Protein AF-A0A1Q8QC35-F1 (afdb_monomer)

Nearest PDB structures (foldseek):
  8ia4-assembly1_B  TM=9.218E-01  e=7.764E-06  Treponema denticola ATCC 35405
  5zyf-assembly1_A  TM=9.177E-01  e=5.883E-06  Streptococcus pyogenes serotype M1
  6qxt-assembly1_W  TM=8.188E-01  e=5.488E-06  Streptococcus thermophilus
  8q2n-assembly1_A  TM=8.054E-01  e=7.147E-05  Streptococcus thermophilus DGCC 7710
  5xvp-assembly1_E  TM=8.036E-01  e=4.339E-04  Enterococcus faecalis TX0027

Solvent-accessible surface area (backbone atoms only — not comparable to full-atom values): 6204 Å² total; per-residue (Å²): 60,52,51,62,56,57,88,47,76,66,36,39,50,48,47,52,48,44,54,51,54,42,42,76,70,61,33,45,78,78,52,92,57,28,59,49,61,94,59,100,44,69,69,60,46,53,52,49,53,56,52,51,65,74,61,59,56,83,89,44,49,74,54,87,84,91,75,52,72,74,57,56,74,64,63,85,82,89,79,84,92,84,76,81,77,84,75,80,74,76,81,85,79,91,124

pLDDT: mean 87.77, std 16.98, range [39.75, 97.69]

Sequence (95 aa):
MFDLPVLTKKERKEANAFRKRLQNQGFERCQFSIYMRWCPGKEVAERHVKQIKGFLPEGGKVDIVTITDKQYERIITFVSSRRASKKKRDQYTLF

Mean predicted aligned error: 7.22 Å

Structure (mmCIF, N/CA/C/O backbone):
data_AF-A0A1Q8QC35-F1
#
_entry.id   AF-A0A1Q8QC35-F1
#
loop_
_atom_site.group_PDB
_atom_site.id
_atom_site.type_symbol
_atom_site.label_atom_id
_atom_site.label_alt_id
_atom_site.label_comp_id
_atom_site.label_asym_id
_atom_site.label_entity_id
_atom_site.label_seq_id
_atom_site.pdbx_PDB_ins_code
_atom_site.Cartn_x
_atom_site.Cartn_y
_atom_site.Cartn_z
_atom_site.occupancy
_atom_site.B_iso_or_equiv
_atom_site.auth_seq_id
_atom_site.auth_comp_id
_atom_site.auth_asym_id
_atom_site.auth_atom_id
_atom_site.pdbx_PDB_model_num
ATOM 1 N N . MET A 1 1 ? -4.382 2.485 -4.301 1.00 94.75 1 MET A N 1
ATOM 2 C CA . MET A 1 1 ? -5.259 3.382 -3.513 1.00 94.75 1 MET A CA 1
ATOM 3 C C . MET A 1 1 ? -6.318 2.545 -2.821 1.00 94.75 1 MET A C 1
ATOM 5 O O . MET A 1 1 ? -6.509 1.403 -3.222 1.00 94.75 1 MET A O 1
ATOM 9 N N . PHE A 1 2 ? -6.949 3.054 -1.769 1.00 96.88 2 PHE A N 1
ATOM 10 C CA . PHE A 1 2 ? -7.956 2.291 -1.039 1.00 96.88 2 PHE A CA 1
ATOM 11 C C . PHE A 1 2 ? -9.053 3.175 -0.463 1.00 96.88 2 PHE A C 1
ATOM 13 O O . PHE A 1 2 ? -8.831 4.354 -0.193 1.00 96.88 2 PHE A O 1
ATOM 20 N N . ASP A 1 3 ? -10.194 2.559 -0.206 1.00 97.12 3 ASP A N 1
ATOM 21 C CA . ASP A 1 3 ? -11.265 3.104 0.609 1.00 97.12 3 ASP A CA 1
ATOM 22 C C . ASP A 1 3 ? -11.696 2.028 1.603 1.00 97.12 3 ASP A C 1
ATOM 24 O O . ASP A 1 3 ? -12.008 0.907 1.209 1.00 97.12 3 ASP A O 1
ATOM 28 N N . LEU A 1 4 ? -11.608 2.330 2.895 1.00 96.50 4 LEU A N 1
ATOM 29 C CA . LEU A 1 4 ? -11.835 1.362 3.965 1.00 96.50 4 LEU A CA 1
ATOM 30 C C . LEU A 1 4 ? -12.886 1.920 4.924 1.00 96.50 4 LEU A C 1
ATOM 32 O O . LEU A 1 4 ? -12.828 3.113 5.237 1.00 96.50 4 LEU A O 1
ATOM 36 N N . PRO A 1 5 ? -13.784 1.077 5.457 1.00 96.25 5 PRO A N 1
ATOM 37 C CA . PRO A 1 5 ? -14.733 1.511 6.471 1.00 96.25 5 PRO A CA 1
ATOM 38 C C . PRO A 1 5 ? -13.992 1.989 7.733 1.00 96.25 5 PRO A C 1
ATOM 40 O O . PRO A 1 5 ? -12.928 1.470 8.086 1.00 96.25 5 PRO A O 1
ATOM 43 N N . VAL A 1 6 ? -14.526 3.022 8.395 1.00 96.69 6 VAL A N 1
ATOM 44 C CA . VAL A 1 6 ? -13.913 3.688 9.570 1.00 96.69 6 VAL A CA 1
ATOM 45 C C . VAL A 1 6 ? -14.940 4.207 10.596 1.00 96.69 6 VAL A C 1
ATOM 47 O O . VAL A 1 6 ? -14.592 4.974 11.504 1.00 96.69 6 VAL A O 1
ATOM 50 N N . LEU A 1 7 ? -16.205 3.805 10.483 1.00 97.00 7 LEU A N 1
ATOM 51 C CA . LEU A 1 7 ? -17.300 4.276 11.335 1.00 97.00 7 LEU A CA 1
ATOM 52 C C . LEU A 1 7 ? -17.204 3.677 12.740 1.0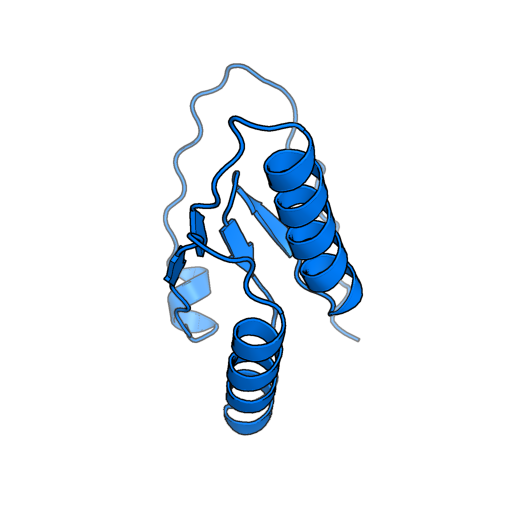0 97.00 7 LEU A C 1
ATOM 54 O O . LEU A 1 7 ? -17.345 4.384 13.744 1.00 97.00 7 LEU A O 1
ATOM 58 N N . THR A 1 8 ? -16.864 2.392 12.840 1.00 97.56 8 THR A N 1
ATOM 59 C CA . THR A 1 8 ? -16.725 1.704 14.129 1.00 97.56 8 THR A CA 1
ATOM 60 C C . THR A 1 8 ? -15.285 1.721 14.655 1.00 97.56 8 THR A C 1
ATOM 62 O O . THR A 1 8 ? -14.308 1.927 13.932 1.00 97.56 8 THR A O 1
ATOM 65 N N . LYS A 1 9 ? -15.111 1.493 15.966 1.00 97.69 9 LYS A N 1
ATOM 66 C CA . LYS A 1 9 ? -13.771 1.375 16.577 1.00 97.69 9 LYS A CA 1
ATOM 67 C C . LYS A 1 9 ? -12.982 0.194 15.993 1.00 97.69 9 LYS A C 1
ATOM 69 O O . LYS A 1 9 ? -11.762 0.293 15.859 1.00 97.69 9 LYS A O 1
ATOM 74 N N . LYS A 1 10 ? -13.676 -0.899 15.651 1.00 97.06 10 LYS A N 1
ATOM 75 C CA . LYS A 1 10 ? -13.096 -2.092 15.021 1.00 97.06 10 LYS A CA 1
ATOM 76 C C . LYS A 1 10 ? -12.574 -1.759 13.623 1.00 97.06 10 LYS A C 1
ATOM 78 O O . LYS A 1 10 ? -11.385 -1.932 13.376 1.00 97.06 10 LYS A O 1
ATOM 83 N N . GLU A 1 11 ? -13.413 -1.155 12.789 1.00 97.38 11 GLU A N 1
ATOM 84 C CA . GLU A 1 11 ? -13.058 -0.699 11.440 1.00 97.38 11 GLU A CA 1
ATOM 85 C C . GLU A 1 11 ? -11.848 0.244 11.439 1.00 97.38 11 GLU A C 1
ATOM 87 O O . GLU A 1 11 ? -10.870 0.018 10.728 1.00 97.38 11 GLU A O 1
ATOM 92 N N . ARG A 1 12 ? -11.824 1.252 12.327 1.00 97.25 12 ARG A N 1
ATOM 93 C CA . ARG A 1 12 ? -10.655 2.144 12.467 1.00 97.25 12 ARG A CA 1
ATOM 94 C C . ARG A 1 12 ? -9.378 1.390 12.830 1.00 97.25 12 ARG A C 1
ATOM 96 O O . ARG A 1 12 ? -8.297 1.745 12.356 1.00 97.25 12 ARG A O 1
ATOM 103 N N . LYS A 1 13 ? -9.468 0.374 13.693 1.00 97.38 13 LYS A N 1
ATOM 104 C CA . LYS A 1 13 ? -8.318 -0.457 14.075 1.00 97.38 13 LYS A CA 1
ATOM 105 C C . LYS A 1 13 ? -7.810 -1.260 12.875 1.00 97.38 13 LYS A C 1
ATOM 107 O O . LYS A 1 13 ? -6.600 -1.304 12.660 1.00 97.38 13 LYS A O 1
ATOM 112 N N . GLU A 1 14 ? -8.709 -1.840 12.089 1.00 97.56 14 GLU A N 1
ATOM 113 C CA . GLU A 1 14 ? -8.384 -2.626 10.895 1.00 97.56 14 GLU A CA 1
ATOM 114 C C . GLU A 1 14 ? -7.803 -1.760 9.773 1.00 97.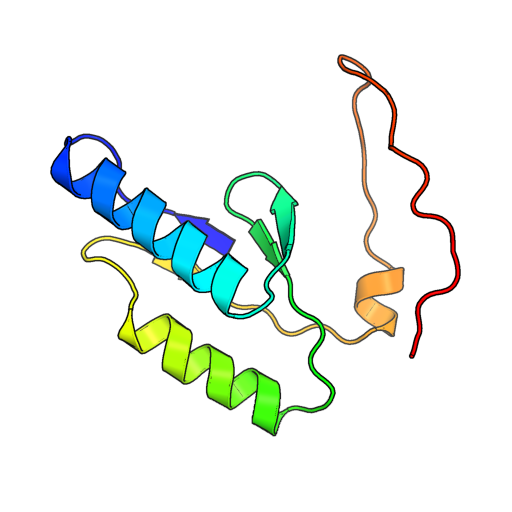56 14 GLU A C 1
ATOM 116 O O . GLU A 1 14 ? -6.749 -2.095 9.233 1.00 97.56 14 GLU A O 1
ATOM 121 N N . ALA A 1 15 ? -8.381 -0.586 9.508 1.00 97.06 15 ALA A N 1
ATOM 122 C CA . ALA A 1 15 ? -7.842 0.378 8.550 1.00 97.06 15 ALA A CA 1
ATOM 123 C C . ALA A 1 15 ? -6.428 0.853 8.941 1.00 97.06 15 ALA A C 1
ATOM 125 O O . ALA A 1 15 ? -5.525 0.939 8.102 1.00 97.06 15 ALA A O 1
ATOM 126 N N . ASN A 1 16 ? -6.195 1.106 10.234 1.00 96.88 16 ASN A N 1
ATOM 127 C CA . ASN A 1 16 ? -4.863 1.434 10.744 1.00 96.88 16 ASN A CA 1
ATOM 128 C C . ASN A 1 16 ? -3.884 0.259 10.614 1.00 96.88 16 ASN A C 1
ATOM 130 O O . ASN A 1 16 ? -2.722 0.466 10.258 1.00 96.88 16 ASN A O 1
ATOM 134 N N . ALA A 1 17 ? -4.334 -0.970 10.873 1.00 97.50 17 ALA A N 1
ATOM 135 C CA . ALA A 1 17 ? -3.516 -2.165 10.699 1.00 97.50 17 ALA A CA 1
ATOM 136 C C . ALA A 1 17 ? -3.143 -2.386 9.225 1.00 97.50 17 ALA A C 1
ATOM 138 O O . ALA A 1 17 ? -1.979 -2.659 8.935 1.00 97.50 17 ALA A O 1
ATOM 139 N N . PHE A 1 18 ? -4.082 -2.193 8.295 1.00 97.62 18 PHE A N 1
ATOM 140 C CA . PHE A 1 18 ? -3.839 -2.266 6.854 1.00 97.62 18 PHE A CA 1
ATOM 141 C C . PHE A 1 18 ? -2.756 -1.268 6.418 1.00 97.62 18 PHE A C 1
ATOM 143 O O . PHE A 1 18 ? -1.770 -1.653 5.788 1.00 97.62 18 PHE A O 1
ATOM 150 N N . ARG A 1 19 ? -2.861 0.000 6.843 1.00 96.75 19 ARG A N 1
ATOM 151 C CA . ARG A 1 19 ? -1.840 1.028 6.561 1.00 96.75 19 ARG A CA 1
ATOM 152 C C . ARG A 1 19 ? -0.460 0.657 7.098 1.00 96.75 19 ARG A C 1
ATOM 154 O O . ARG A 1 19 ? 0.524 0.80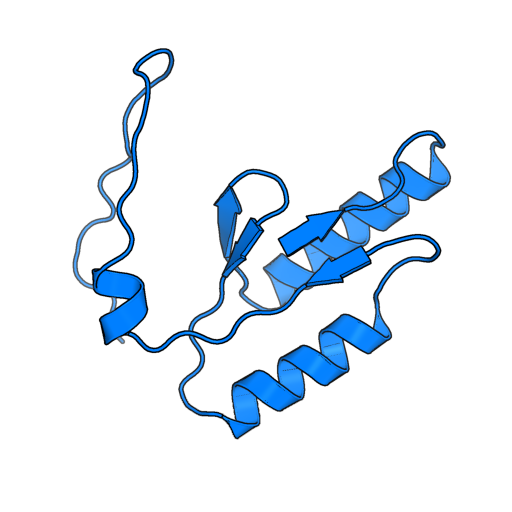5 6.377 1.00 96.75 19 ARG A O 1
ATOM 161 N N . LYS A 1 20 ? -0.382 0.160 8.336 1.00 96.81 20 LYS A N 1
ATOM 162 C CA . LYS A 1 20 ? 0.887 -0.289 8.932 1.00 96.81 20 LYS A CA 1
ATOM 163 C C . LYS A 1 20 ? 1.481 -1.472 8.166 1.00 96.81 20 LYS A C 1
ATOM 165 O O . LYS A 1 20 ? 2.680 -1.492 7.921 1.00 96.81 20 LYS A O 1
ATOM 170 N N . ARG A 1 21 ? 0.655 -2.425 7.722 1.00 97.06 21 ARG A N 1
ATOM 171 C CA . ARG A 1 21 ? 1.107 -3.558 6.897 1.00 97.06 21 ARG A CA 1
ATOM 172 C C . ARG A 1 21 ? 1.676 -3.112 5.553 1.00 97.06 21 ARG A C 1
ATOM 174 O O . ARG A 1 21 ? 2.667 -3.691 5.120 1.00 97.06 21 ARG A O 1
ATOM 181 N N . LEU A 1 22 ? 1.089 -2.095 4.917 1.00 97.44 22 LEU A N 1
ATOM 182 C CA . LEU A 1 22 ? 1.649 -1.500 3.699 1.00 97.44 22 LEU A CA 1
ATOM 183 C C . LEU A 1 22 ? 3.028 -0.881 3.970 1.00 97.44 22 LEU A C 1
ATOM 185 O O . LEU A 1 22 ? 3.983 -1.173 3.257 1.00 97.44 22 LEU A O 1
ATOM 189 N N . GLN A 1 23 ? 3.159 -0.083 5.031 1.00 95.94 23 GLN A N 1
ATOM 190 C CA . GLN A 1 23 ? 4.435 0.547 5.400 1.00 95.94 23 GLN A CA 1
ATOM 191 C C . GLN A 1 23 ? 5.523 -0.481 5.724 1.00 95.94 23 GLN A C 1
ATOM 193 O O . GLN A 1 23 ? 6.640 -0.358 5.234 1.00 95.94 23 GLN A O 1
ATOM 198 N N . ASN A 1 24 ? 5.184 -1.536 6.468 1.00 96.06 24 ASN A N 1
ATOM 199 C CA . ASN A 1 24 ? 6.111 -2.627 6.783 1.00 96.06 24 ASN A CA 1
ATOM 200 C C . ASN A 1 24 ? 6.568 -3.395 5.532 1.00 96.06 24 ASN A C 1
ATOM 202 O O . ASN A 1 24 ? 7.642 -3.982 5.528 1.00 96.06 24 ASN A O 1
ATOM 206 N N . GLN A 1 25 ? 5.769 -3.380 4.463 1.00 94.12 25 GLN A N 1
ATOM 207 C CA . GLN A 1 25 ? 6.136 -3.930 3.156 1.00 94.12 25 GLN A CA 1
ATOM 208 C C . GLN A 1 25 ? 6.866 -2.915 2.264 1.00 94.12 25 GLN A C 1
ATOM 210 O O . GLN A 1 25 ? 7.059 -3.176 1.081 1.00 94.12 25 GLN A O 1
ATOM 215 N N . GLY A 1 26 ? 7.265 -1.762 2.808 1.00 94.75 26 GLY A N 1
ATOM 216 C CA . GLY A 1 26 ? 8.009 -0.721 2.106 1.00 94.75 26 GLY A CA 1
ATOM 217 C C . GLY A 1 26 ? 7.178 0.050 1.082 1.00 94.75 26 GLY A C 1
ATOM 218 O O . GLY A 1 26 ? 7.708 0.446 0.046 1.00 94.75 26 GLY A O 1
ATOM 219 N N . PHE A 1 27 ? 5.876 0.219 1.328 1.00 97.19 27 PHE A N 1
ATOM 220 C CA . PHE A 1 27 ? 5.068 1.208 0.619 1.00 97.19 27 PHE A CA 1
ATOM 221 C C . PHE A 1 27 ? 5.180 2.575 1.297 1.00 97.19 27 PHE A C 1
ATOM 223 O O . PHE A 1 27 ? 4.995 2.708 2.509 1.00 97.19 27 PHE A O 1
ATOM 230 N N . GLU A 1 28 ? 5.372 3.614 0.496 1.00 95.25 28 GLU A N 1
ATOM 231 C CA . GLU A 1 28 ? 5.366 5.002 0.939 1.00 95.25 28 GLU A CA 1
ATOM 232 C C . GLU A 1 28 ? 3.991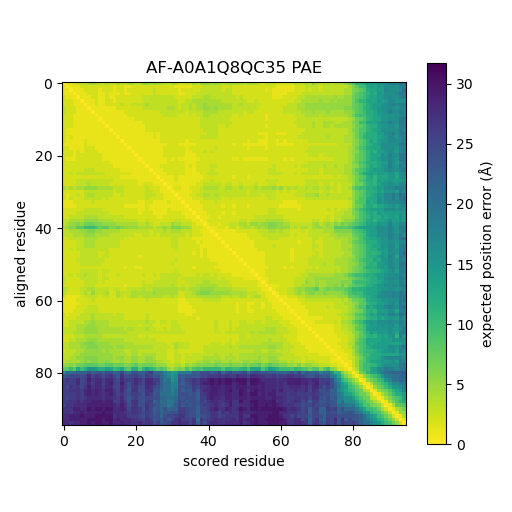 5.631 0.738 1.00 95.25 28 GLU A C 1
ATOM 234 O O . GLU A 1 28 ? 3.306 5.373 -0.251 1.00 95.25 28 GLU A O 1
ATOM 239 N N . ARG A 1 29 ? 3.576 6.490 1.674 1.00 93.81 29 ARG A N 1
ATOM 240 C CA . ARG A 1 29 ? 2.320 7.237 1.552 1.00 93.81 29 ARG A CA 1
ATOM 241 C C . ARG A 1 29 ? 2.541 8.492 0.714 1.00 93.81 29 ARG A C 1
ATOM 243 O O . ARG A 1 29 ? 3.297 9.367 1.124 1.00 93.81 29 ARG A O 1
ATOM 250 N N . CYS A 1 30 ? 1.804 8.621 -0.382 1.00 90.94 30 CYS A N 1
ATOM 251 C CA . CYS A 1 30 ? 1.932 9.753 -1.304 1.00 90.94 30 CYS A CA 1
ATOM 252 C C . CYS A 1 30 ? 0.831 10.793 -1.080 1.00 90.94 30 CYS A C 1
ATOM 254 O O . CYS A 1 30 ? 1.095 11.991 -1.074 1.00 90.94 30 CYS A O 1
ATOM 256 N N . GLN A 1 31 ? -0.392 10.330 -0.815 1.00 91.25 31 GLN A N 1
ATOM 257 C CA . GLN A 1 31 ? -1.533 11.140 -0.383 1.00 91.25 31 GLN A CA 1
ATOM 258 C C . GLN A 1 31 ? -2.366 10.351 0.639 1.00 91.25 31 GLN A C 1
ATOM 260 O O . GLN A 1 31 ? -2.029 9.223 1.020 1.00 91.25 31 GLN A O 1
ATOM 265 N N . PHE A 1 32 ? -3.459 10.931 1.138 1.00 91.50 32 PHE A N 1
ATOM 266 C CA . PHE A 1 32 ? -4.397 10.161 1.949 1.00 91.50 32 PHE A CA 1
ATOM 267 C C . PHE A 1 32 ? -4.952 8.988 1.138 1.00 91.50 32 PHE A C 1
ATOM 269 O O . PHE A 1 32 ? -5.416 9.159 0.021 1.00 91.50 32 PHE A O 1
ATOM 276 N N . SER A 1 33 ? -4.830 7.787 1.707 1.00 95.19 33 SER A N 1
ATOM 277 C CA . SER A 1 33 ? -5.292 6.527 1.117 1.00 95.19 33 SER A CA 1
ATOM 278 C C . SER A 1 33 ? -4.633 6.133 -0.217 1.00 95.19 33 SER A C 1
ATOM 280 O O . SER A 1 33 ? -5.062 5.191 -0.883 1.00 95.19 33 SER A O 1
ATOM 282 N N . ILE A 1 34 ? -3.519 6.784 -0.574 1.00 96.25 34 ILE A N 1
ATOM 283 C CA . ILE A 1 34 ? -2.701 6.453 -1.745 1.00 96.25 34 ILE A CA 1
ATOM 284 C C . ILE A 1 34 ? -1.281 6.136 -1.286 1.00 96.25 34 ILE A C 1
ATOM 286 O O . ILE A 1 34 ? -0.618 6.952 -0.640 1.00 96.25 34 ILE A O 1
ATOM 290 N N . TYR A 1 35 ? -0.838 4.931 -1.628 1.00 97.25 35 TYR A N 1
ATOM 291 C CA . TYR A 1 35 ? 0.472 4.392 -1.300 1.00 97.25 35 TYR A CA 1
ATOM 292 C C . TYR A 1 35 ? 1.141 3.881 -2.573 1.00 97.25 35 TYR A C 1
ATOM 294 O O . TYR A 1 35 ? 0.453 3.340 -3.441 1.00 97.25 35 TYR A O 1
ATOM 302 N N . MET A 1 36 ? 2.459 4.041 -2.669 1.00 96.12 36 MET A N 1
ATOM 303 C CA . MET A 1 36 ? 3.267 3.604 -3.809 1.00 96.12 36 MET A CA 1
ATOM 304 C C . MET A 1 36 ? 4.500 2.835 -3.334 1.00 96.12 36 MET A C 1
ATOM 306 O O . MET A 1 36 ? 4.984 3.045 -2.223 1.00 96.12 36 MET A O 1
ATOM 310 N N . ARG A 1 37 ? 4.995 1.926 -4.173 1.00 95.19 37 ARG A N 1
ATOM 311 C CA . ARG A 1 37 ? 6.199 1.129 -3.926 1.00 95.19 37 ARG A CA 1
ATOM 312 C C . ARG A 1 37 ? 6.926 0.918 -5.243 1.00 95.19 37 ARG A C 1
ATOM 314 O O . ARG A 1 37 ? 6.310 0.463 -6.205 1.00 95.19 37 ARG A O 1
ATOM 321 N N . TRP A 1 38 ? 8.222 1.206 -5.262 1.00 94.88 38 TRP A N 1
ATOM 322 C CA . TRP A 1 38 ? 9.070 0.827 -6.384 1.00 94.88 38 TRP A CA 1
ATOM 323 C C . TRP A 1 38 ? 9.205 -0.697 -6.442 1.00 94.88 38 TRP A C 1
ATOM 325 O O . TRP A 1 38 ? 9.410 -1.352 -5.416 1.00 94.88 38 TRP A O 1
ATOM 335 N N . CYS A 1 39 ? 9.055 -1.258 -7.638 1.00 94.12 39 CYS A N 1
ATOM 336 C CA . CYS A 1 39 ? 9.182 -2.688 -7.885 1.00 94.12 39 CYS A CA 1
ATOM 337 C C . CYS A 1 39 ? 10.177 -2.896 -9.037 1.00 94.12 39 CYS A C 1
ATOM 339 O O . CYS A 1 39 ? 9.954 -2.328 -10.103 1.00 94.12 39 CYS A O 1
ATOM 341 N N . PRO A 1 40 ? 11.220 -3.731 -8.868 1.00 90.88 40 PRO A N 1
ATOM 342 C CA . PRO A 1 40 ? 12.244 -3.951 -9.896 1.00 90.88 40 PRO A CA 1
ATOM 343 C C . PRO A 1 40 ? 11.726 -4.701 -11.132 1.00 90.88 40 PRO A C 1
ATOM 345 O O . PRO A 1 40 ? 12.386 -4.716 -12.164 1.00 90.88 40 PRO A O 1
ATOM 348 N N . GLY A 1 41 ? 10.565 -5.352 -11.031 1.00 92.50 41 GLY A N 1
ATOM 349 C CA . GLY A 1 41 ? 10.006 -6.171 -12.098 1.00 92.50 41 GLY A CA 1
ATOM 350 C C . GLY A 1 41 ? 8.561 -6.574 -11.829 1.00 92.50 41 GLY A C 1
ATOM 351 O O . GLY A 1 41 ? 8.016 -6.355 -10.737 1.00 92.50 41 GLY A O 1
ATOM 352 N N . LYS A 1 42 ? 7.940 -7.175 -12.845 1.00 92.56 42 LYS A N 1
ATOM 353 C CA . LYS A 1 42 ? 6.525 -7.556 -12.832 1.00 92.56 42 LYS A CA 1
ATOM 354 C C . LYS A 1 42 ? 6.237 -8.648 -11.802 1.00 92.56 42 LYS A C 1
ATOM 356 O O . LYS A 1 42 ? 5.236 -8.551 -11.096 1.00 92.56 42 LYS A O 1
ATOM 361 N N . GLU A 1 43 ? 7.130 -9.621 -11.632 1.00 96.00 43 GLU A N 1
ATOM 362 C CA . GLU A 1 43 ? 6.944 -10.725 -10.680 1.00 96.00 43 GLU A CA 1
ATOM 363 C C . GLU A 1 43 ? 6.864 -10.212 -9.234 1.00 96.00 43 GLU A C 1
ATOM 365 O O . GLU A 1 43 ? 6.038 -10.663 -8.435 1.00 96.00 43 GLU A O 1
ATOM 370 N N . VAL A 1 44 ? 7.694 -9.219 -8.893 1.00 94.81 44 VAL A N 1
ATOM 371 C CA . VAL A 1 44 ? 7.678 -8.588 -7.565 1.00 94.81 44 VAL A CA 1
ATOM 372 C C . VAL A 1 44 ? 6.379 -7.816 -7.345 1.00 94.81 44 VAL A C 1
ATOM 374 O O . VAL A 1 44 ? 5.791 -7.915 -6.263 1.00 94.81 44 VAL A O 1
ATOM 377 N N . ALA A 1 45 ? 5.904 -7.091 -8.361 1.00 95.31 45 ALA A N 1
ATOM 378 C CA . ALA A 1 45 ? 4.629 -6.383 -8.297 1.00 95.31 45 ALA A CA 1
ATOM 379 C C . ALA A 1 45 ? 3.455 -7.359 -8.092 1.00 95.31 45 ALA A C 1
ATOM 381 O O . ALA A 1 45 ? 2.652 -7.171 -7.177 1.00 95.31 45 ALA A O 1
ATOM 382 N N . GLU A 1 46 ? 3.390 -8.446 -8.864 1.00 96.25 46 GLU A N 1
ATOM 383 C CA . GLU A 1 46 ? 2.341 -9.470 -8.751 1.00 96.25 46 GLU A CA 1
ATOM 384 C C . GLU A 1 46 ? 2.342 -10.175 -7.391 1.00 96.25 46 GLU A C 1
ATOM 386 O O . GLU A 1 46 ? 1.280 -10.425 -6.811 1.00 96.25 46 GLU A O 1
ATOM 391 N N . ARG A 1 47 ? 3.525 -10.459 -6.831 1.00 96.56 47 ARG A N 1
ATOM 392 C CA . ARG A 1 47 ? 3.642 -10.996 -5.469 1.00 96.56 47 ARG A CA 1
ATOM 393 C C . ARG A 1 47 ? 3.011 -10.051 -4.449 1.00 96.56 47 ARG A C 1
ATOM 395 O O . ARG A 1 47 ? 2.248 -10.503 -3.595 1.00 96.56 47 ARG A O 1
ATOM 402 N N . HIS A 1 48 ? 3.294 -8.754 -4.545 1.00 96.06 48 HIS A N 1
ATOM 403 C CA . HIS A 1 48 ? 2.707 -7.768 -3.639 1.00 96.06 48 HIS A CA 1
ATOM 404 C C . HIS A 1 48 ? 1.195 -7.612 -3.845 1.00 96.06 48 HIS A C 1
ATOM 406 O O . HIS A 1 48 ? 0.476 -7.488 -2.858 1.00 96.06 48 HIS A O 1
ATOM 412 N N . VAL A 1 49 ? 0.682 -7.710 -5.077 1.00 96.44 49 VAL A N 1
ATOM 413 C CA . VAL A 1 49 ? -0.772 -7.740 -5.341 1.00 96.44 49 VAL A CA 1
ATOM 414 C C . VAL A 1 49 ? -1.440 -8.893 -4.588 1.00 96.44 49 VAL A C 1
ATOM 416 O O . VAL A 1 49 ? -2.430 -8.681 -3.883 1.00 96.44 49 VAL A O 1
ATOM 419 N N . LYS A 1 50 ? -0.874 -10.105 -4.674 1.00 96.56 50 LYS A N 1
ATOM 420 C CA . LYS A 1 50 ? -1.386 -11.286 -3.955 1.00 96.56 50 LYS A CA 1
ATOM 421 C C . LYS A 1 50 ? -1.345 -11.088 -2.439 1.00 96.56 50 LYS A C 1
ATOM 423 O O . LYS A 1 50 ? -2.322 -11.393 -1.759 1.00 96.56 50 LYS A O 1
ATOM 428 N N . GLN A 1 51 ? -0.247 -10.541 -1.915 1.00 95.75 51 GLN A N 1
ATOM 429 C CA . GLN A 1 51 ? -0.113 -10.242 -0.488 1.00 95.75 51 GLN A CA 1
ATOM 430 C C . GLN A 1 51 ? -1.167 -9.233 -0.026 1.00 95.75 51 GLN A C 1
ATOM 432 O O . GLN A 1 51 ? -1.861 -9.509 0.947 1.00 95.75 51 GLN A O 1
ATOM 437 N N . ILE A 1 52 ? -1.334 -8.112 -0.738 1.00 96.38 52 ILE A N 1
ATOM 438 C CA . ILE A 1 52 ? -2.315 -7.065 -0.407 1.00 96.38 52 ILE A CA 1
ATOM 439 C C . ILE A 1 52 ? -3.731 -7.629 -0.359 1.00 96.38 52 ILE A C 1
ATOM 441 O O . ILE A 1 52 ? -4.456 -7.366 0.600 1.00 96.38 52 ILE A O 1
ATOM 445 N N . LYS A 1 53 ? -4.102 -8.454 -1.343 1.00 95.62 53 LYS A N 1
ATOM 446 C CA . LYS A 1 53 ? -5.397 -9.140 -1.350 1.00 95.62 53 LYS A CA 1
ATOM 447 C C . LYS A 1 53 ? -5.601 -9.997 -0.093 1.00 95.62 53 LYS A C 1
ATOM 449 O O . LYS A 1 53 ? -6.703 -10.029 0.437 1.00 95.62 53 LYS A O 1
ATOM 454 N N . GLY A 1 54 ? -4.551 -10.654 0.403 1.00 95.31 54 GLY A N 1
ATOM 455 C CA . GLY A 1 54 ? -4.622 -11.542 1.567 1.00 95.31 54 GLY A CA 1
ATOM 456 C C . GLY A 1 54 ? -4.825 -10.851 2.921 1.00 95.31 54 GLY A C 1
ATOM 457 O O . GLY A 1 54 ? -5.180 -11.523 3.883 1.00 95.31 54 GLY A O 1
ATOM 458 N N . PHE A 1 55 ? -4.608 -9.536 3.029 1.00 94.62 55 PHE A N 1
ATOM 459 C CA . PHE A 1 55 ? -4.851 -8.786 4.272 1.00 94.62 55 PHE A CA 1
ATOM 460 C C . PHE A 1 55 ? -5.797 -7.590 4.092 1.00 94.62 55 PHE A C 1
ATOM 462 O O . PHE A 1 55 ? -5.827 -6.703 4.948 1.00 94.62 55 PHE A O 1
ATOM 469 N N . LEU A 1 56 ? -6.563 -7.558 2.998 1.00 95.00 56 LEU A N 1
ATOM 470 C CA . LEU A 1 56 ? -7.626 -6.580 2.777 1.00 95.00 56 LEU A CA 1
ATOM 471 C C . LEU A 1 56 ? -8.710 -6.739 3.861 1.00 95.00 56 LEU A C 1
ATOM 473 O O . LEU A 1 56 ? -9.262 -7.832 3.988 1.00 95.00 56 LEU A O 1
ATOM 477 N N . PRO A 1 57 ? -9.006 -5.698 4.660 1.00 94.69 57 PRO A N 1
ATOM 478 C CA . PRO A 1 57 ? -10.087 -5.766 5.636 1.00 94.69 57 PRO A CA 1
ATOM 479 C C . PRO A 1 57 ? -11.458 -5.870 4.961 1.00 94.69 57 PRO A C 1
ATOM 481 O O . PRO A 1 57 ? -11.661 -5.410 3.835 1.00 94.69 57 PRO A O 1
ATOM 484 N N . GLU A 1 58 ? -12.400 -6.466 5.685 1.00 93.69 58 GLU A N 1
ATOM 485 C CA . GLU A 1 58 ? -13.775 -6.664 5.237 1.00 93.69 58 GLU A CA 1
ATOM 486 C C . GLU A 1 58 ? -14.465 -5.326 4.923 1.00 93.69 58 GLU A C 1
ATOM 488 O O . GLU A 1 58 ? -14.246 -4.320 5.599 1.00 93.69 58 GLU A O 1
ATOM 493 N N . GLY A 1 59 ? -15.261 -5.297 3.850 1.00 92.88 59 GLY A N 1
ATOM 494 C CA . GLY A 1 59 ? -15.932 -4.080 3.374 1.00 92.88 59 GLY A CA 1
ATOM 495 C C . GLY A 1 59 ? -15.000 -3.028 2.757 1.00 92.88 59 GLY A C 1
ATOM 496 O O . GLY A 1 59 ? -15.469 -1.976 2.333 1.00 92.88 59 GLY A O 1
ATOM 497 N N . GLY A 1 60 ? -13.691 -3.289 2.696 1.00 94.25 60 GLY A N 1
ATOM 498 C CA . GLY A 1 60 ? -12.712 -2.410 2.071 1.00 94.25 60 GLY A CA 1
ATOM 499 C C . GLY A 1 60 ? -12.603 -2.599 0.558 1.00 94.25 60 GLY A C 1
ATOM 500 O O . GLY A 1 60 ? -12.668 -3.714 0.043 1.00 94.25 60 GLY A O 1
ATOM 501 N N . LYS A 1 61 ? -12.341 -1.504 -0.155 1.00 96.94 61 LYS A N 1
ATOM 502 C CA . LYS A 1 61 ? -11.995 -1.485 -1.579 1.00 96.94 61 LYS A CA 1
ATOM 503 C C . LYS A 1 61 ? -10.528 -1.096 -1.758 1.00 96.94 61 LYS A C 1
ATOM 505 O O . LYS A 1 61 ? -10.051 -0.132 -1.161 1.00 96.94 61 LYS A O 1
ATOM 510 N N . VAL A 1 62 ? -9.809 -1.818 -2.615 1.00 97.38 62 VAL A N 1
ATOM 511 C CA . VAL A 1 62 ? -8.422 -1.506 -2.989 1.00 97.38 62 VAL A CA 1
ATOM 512 C C . VAL A 1 62 ? -8.278 -1.577 -4.502 1.00 97.38 62 VAL A C 1
ATOM 514 O O . VAL A 1 62 ? -8.526 -2.621 -5.095 1.00 97.38 62 VAL A O 1
ATOM 517 N N . ASP A 1 63 ? -7.791 -0.490 -5.095 1.00 97.50 63 ASP A N 1
ATOM 518 C CA . ASP A 1 63 ? -7.411 -0.430 -6.505 1.00 97.50 63 ASP A CA 1
ATOM 519 C C . ASP A 1 63 ? -5.878 -0.364 -6.604 1.00 97.50 63 ASP A C 1
ATOM 521 O O . ASP A 1 63 ? -5.229 0.471 -5.955 1.00 97.50 63 ASP A O 1
ATOM 525 N N . ILE A 1 64 ? -5.279 -1.243 -7.409 1.00 96.69 64 ILE A N 1
ATOM 526 C CA . ILE A 1 64 ? -3.828 -1.296 -7.636 1.00 96.69 64 ILE A CA 1
ATOM 527 C C . ILE A 1 64 ? -3.552 -0.944 -9.092 1.00 96.69 64 ILE A C 1
ATOM 529 O O . ILE A 1 64 ? -4.117 -1.547 -9.999 1.00 96.69 64 ILE A O 1
ATOM 533 N N . VAL A 1 65 ? -2.659 0.020 -9.300 1.00 95.62 65 VAL A N 1
ATOM 534 C CA . VAL A 1 65 ? -2.203 0.437 -10.625 1.00 95.62 65 VAL A CA 1
ATOM 535 C C . VAL A 1 65 ? -0.692 0.276 -10.669 1.00 95.62 65 VAL A C 1
ATOM 537 O O . VAL A 1 65 ? 0.012 0.770 -9.786 1.00 95.62 65 VAL A O 1
ATOM 540 N N . THR A 1 66 ? -0.203 -0.411 -11.695 1.00 95.31 66 THR A N 1
ATOM 541 C CA . THR A 1 66 ? 1.225 -0.498 -11.999 1.00 95.31 66 THR A CA 1
ATOM 542 C C . THR A 1 66 ? 1.540 0.509 -13.094 1.00 95.31 66 THR A C 1
ATOM 544 O O . THR A 1 66 ? 0.909 0.498 -14.147 1.00 95.31 66 THR A O 1
ATOM 547 N N . ILE A 1 67 ? 2.513 1.377 -12.836 1.00 94.00 67 ILE A N 1
ATOM 548 C CA . ILE A 1 67 ? 3.018 2.361 -13.792 1.00 94.00 67 ILE A CA 1
ATOM 549 C C . ILE A 1 67 ? 4.532 2.215 -13.909 1.00 94.00 67 ILE A C 1
ATOM 551 O O . ILE A 1 67 ? 5.199 1.837 -12.950 1.00 94.00 67 ILE A O 1
ATOM 555 N N . THR A 1 68 ? 5.058 2.497 -15.094 1.00 94.38 68 THR A N 1
ATOM 556 C CA . THR A 1 68 ? 6.502 2.535 -15.365 1.00 94.38 68 THR A CA 1
ATOM 557 C C . THR A 1 68 ? 7.134 3.804 -14.801 1.00 94.38 68 THR A C 1
ATOM 559 O O . THR A 1 68 ? 6.446 4.813 -14.626 1.00 94.38 68 THR A O 1
ATOM 562 N N . ASP A 1 69 ? 8.455 3.804 -14.624 1.00 91.75 69 ASP A N 1
ATOM 563 C CA . ASP A 1 69 ? 9.199 4.999 -14.205 1.00 91.75 69 ASP A CA 1
ATOM 564 C C . ASP A 1 69 ? 8.942 6.189 -15.149 1.00 91.75 69 ASP A C 1
ATOM 566 O O . ASP A 1 69 ? 8.711 7.307 -14.695 1.00 91.75 69 ASP A O 1
ATOM 570 N N . LYS A 1 70 ? 8.830 5.949 -16.465 1.00 94.00 70 LYS A N 1
ATOM 571 C CA . LYS A 1 70 ? 8.483 6.992 -17.450 1.00 94.00 70 LYS A CA 1
ATOM 572 C C . LYS A 1 70 ? 7.069 7.542 -17.313 1.00 94.00 70 LYS A C 1
ATOM 574 O O . LYS A 1 70 ? 6.843 8.717 -17.594 1.00 94.00 70 LYS A O 1
ATOM 579 N N . GLN A 1 71 ? 6.106 6.722 -16.906 1.00 94.69 71 GLN A N 1
ATOM 580 C CA . GLN A 1 7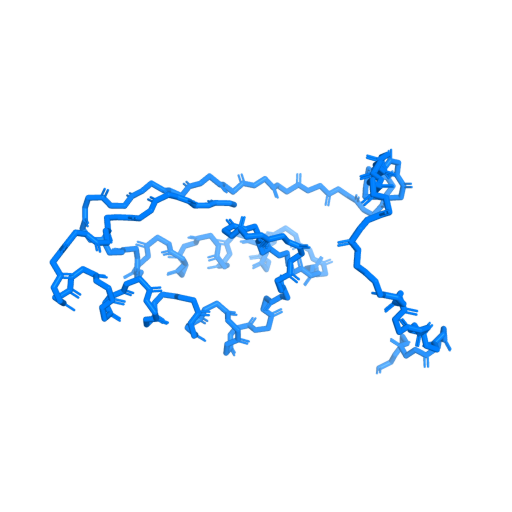1 ? 4.754 7.198 -16.605 1.00 94.69 71 GLN A CA 1
ATOM 581 C C . GLN A 1 71 ? 4.720 7.946 -15.269 1.00 94.69 71 GLN A C 1
ATOM 583 O O . GLN A 1 71 ? 4.035 8.959 -15.164 1.00 94.69 71 GLN A O 1
ATOM 588 N N . TYR A 1 72 ? 5.492 7.489 -14.280 1.00 92.62 72 TYR A N 1
ATOM 589 C CA . TYR A 1 72 ? 5.638 8.152 -12.988 1.00 92.62 72 TYR A CA 1
ATOM 590 C C . TYR A 1 72 ? 6.256 9.553 -13.125 1.00 92.62 72 TYR A C 1
ATOM 592 O O . TYR A 1 72 ? 5.721 10.514 -12.578 1.00 92.62 72 TYR A O 1
ATOM 600 N N . GLU A 1 73 ? 7.324 9.694 -13.920 1.00 92.31 73 GLU A N 1
ATOM 601 C CA . GLU A 1 73 ? 7.962 10.983 -14.249 1.00 92.31 73 GLU A CA 1
ATOM 602 C C . GLU A 1 73 ? 6.973 12.005 -14.841 1.00 92.31 73 GLU A C 1
ATOM 604 O O . GLU A 1 73 ? 7.150 13.210 -14.680 1.00 92.31 73 GLU A O 1
ATOM 609 N N . ARG A 1 74 ? 5.916 11.535 -15.516 1.00 94.62 74 ARG A N 1
ATOM 610 C CA . ARG A 1 74 ? 4.900 12.372 -16.174 1.00 94.62 74 ARG A CA 1
ATOM 611 C C . ARG A 1 74 ? 3.728 12.753 -15.265 1.00 94.62 74 ARG A C 1
ATOM 613 O O . ARG A 1 74 ? 2.796 13.406 -15.733 1.00 94.62 74 ARG A O 1
ATOM 620 N N . ILE A 1 75 ? 3.736 12.359 -13.990 1.00 92.00 75 ILE A N 1
ATOM 621 C CA . ILE A 1 75 ? 2.671 12.722 -13.049 1.00 92.00 75 ILE A CA 1
ATOM 622 C C . ILE A 1 75 ? 2.685 14.239 -12.814 1.00 92.00 75 ILE A C 1
ATOM 624 O O . ILE A 1 75 ? 3.608 14.796 -12.222 1.00 92.00 75 ILE A O 1
ATOM 628 N N . ILE A 1 76 ? 1.607 14.907 -13.223 1.00 93.75 76 ILE A N 1
ATOM 629 C CA . ILE A 1 76 ? 1.384 16.331 -12.963 1.00 93.75 76 ILE A CA 1
ATOM 630 C C . ILE A 1 76 ? 0.772 16.480 -11.567 1.00 93.75 76 ILE A C 1
ATOM 632 O O . ILE A 1 76 ? -0.258 15.883 -11.262 1.00 93.75 76 ILE A O 1
ATOM 636 N N . THR A 1 77 ? 1.399 17.287 -10.708 1.00 89.19 77 THR A N 1
ATOM 637 C CA . THR A 1 77 ? 0.924 17.536 -9.338 1.00 89.19 77 THR A CA 1
ATOM 638 C C . THR A 1 77 ? 0.614 19.014 -9.135 1.00 89.19 77 THR A C 1
ATOM 640 O O . THR A 1 77 ? 1.510 19.852 -9.219 1.00 89.19 77 THR A O 1
ATOM 643 N N . PHE A 1 78 ? -0.629 19.322 -8.770 1.00 90.38 78 PHE A N 1
ATOM 644 C CA . PHE A 1 78 ? -1.033 20.648 -8.305 1.00 90.38 78 PHE A CA 1
ATOM 645 C C . PHE A 1 78 ? -1.046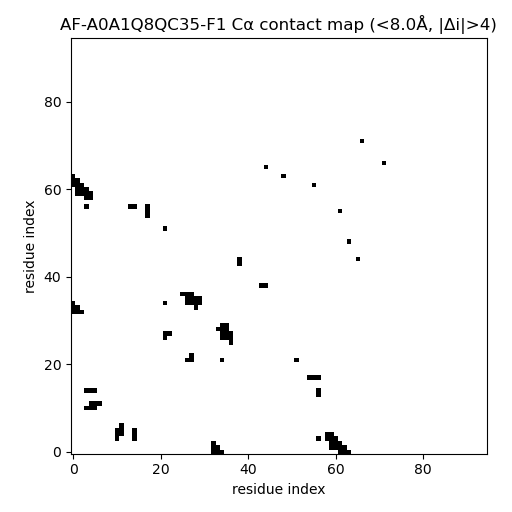 20.686 -6.773 1.00 90.38 78 PHE A C 1
ATOM 647 O O . PHE A 1 78 ? -1.523 19.754 -6.126 1.00 90.38 78 PHE A O 1
ATOM 654 N N . VAL A 1 79 ? -0.528 21.762 -6.178 1.00 85.12 79 VAL A N 1
ATOM 655 C CA . VAL A 1 79 ? -0.544 21.973 -4.723 1.00 85.12 79 VAL A CA 1
ATOM 656 C C . VAL A 1 79 ? -1.073 23.374 -4.448 1.00 85.12 79 VAL A C 1
ATOM 658 O O . VAL A 1 79 ? -0.417 24.355 -4.784 1.00 85.12 79 VAL A O 1
ATOM 661 N N . SER A 1 80 ? -2.247 23.472 -3.820 1.00 81.56 80 SER A N 1
ATOM 662 C CA . SER A 1 80 ? -2.752 24.752 -3.318 1.00 81.56 80 SER A CA 1
ATOM 663 C C . SER A 1 80 ? -2.051 25.075 -1.999 1.00 81.56 80 SER A C 1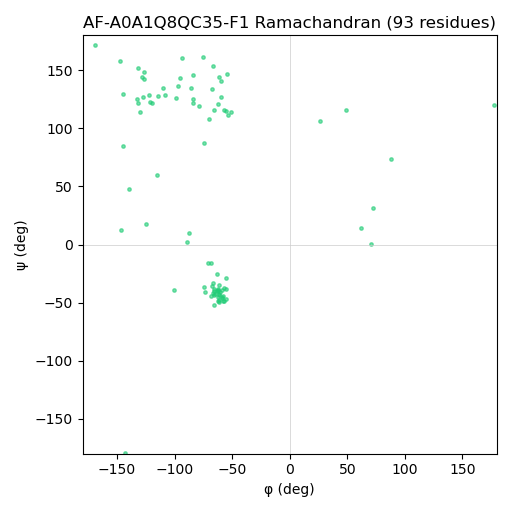
ATOM 665 O O . SER A 1 80 ? -2.093 24.296 -1.041 1.00 81.56 80 SER A O 1
ATOM 667 N N . SER A 1 81 ? -1.326 26.190 -1.952 1.00 65.38 81 SER A N 1
ATOM 668 C CA . SER A 1 81 ? -0.495 26.562 -0.812 1.00 65.38 81 SER A CA 1
ATOM 669 C C . SER A 1 81 ? -1.343 27.052 0.364 1.00 65.38 81 SER A C 1
ATOM 671 O O . SER A 1 81 ? -1.536 28.248 0.560 1.00 65.38 81 SER A O 1
ATOM 673 N N . ARG A 1 82 ? -1.790 26.115 1.204 1.00 60.53 82 ARG A N 1
ATOM 674 C CA . ARG A 1 82 ? -2.118 26.367 2.618 1.00 60.53 82 ARG A CA 1
ATOM 675 C C . ARG A 1 82 ? -1.655 25.217 3.526 1.00 60.53 82 ARG A C 1
ATOM 677 O O . ARG A 1 82 ? -2.406 24.751 4.370 1.00 60.53 82 ARG A O 1
ATOM 684 N N . ARG A 1 83 ? -0.405 24.756 3.365 1.00 53.69 83 ARG A N 1
ATOM 685 C CA . ARG A 1 83 ? 0.513 24.375 4.470 1.00 53.69 83 ARG A CA 1
ATOM 686 C C . ARG A 1 83 ? 1.850 23.818 3.959 1.00 53.69 83 ARG A C 1
ATOM 688 O O . ARG A 1 83 ? 1.886 22.800 3.283 1.00 53.69 83 ARG A O 1
ATOM 695 N N . ALA A 1 84 ? 2.895 24.537 4.373 1.00 50.62 84 ALA A N 1
ATOM 696 C CA . ALA A 1 84 ? 4.242 24.138 4.793 1.00 50.62 84 ALA A CA 1
ATOM 697 C C . ALA A 1 84 ? 5.075 23.164 3.934 1.00 50.62 84 ALA A C 1
ATOM 699 O O . ALA A 1 84 ? 4.767 21.986 3.795 1.00 50.62 84 ALA A O 1
ATOM 700 N N . SER A 1 85 ? 6.188 23.731 3.449 1.00 49.97 85 SER A N 1
ATOM 701 C CA . SER A 1 85 ? 7.475 23.130 3.077 1.00 49.97 85 SER A CA 1
ATOM 702 C C . SER A 1 85 ? 7.474 21.654 2.663 1.00 49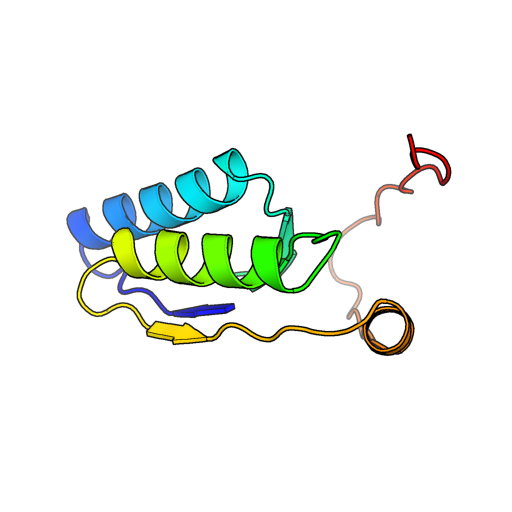.97 85 SER A C 1
ATOM 704 O O . SER A 1 85 ? 7.500 20.730 3.476 1.00 49.97 85 SER A O 1
ATOM 706 N N . LYS A 1 86 ? 7.637 21.430 1.353 1.00 51.50 86 LYS A N 1
ATOM 707 C CA . LYS A 1 86 ? 8.298 20.215 0.868 1.00 51.50 86 LYS A CA 1
ATOM 708 C C . LYS A 1 86 ? 9.650 20.123 1.580 1.00 51.50 86 LYS A C 1
ATOM 710 O O . LYS A 1 86 ? 10.533 20.939 1.325 1.00 51.50 86 LYS A O 1
ATOM 715 N N . LYS A 1 87 ? 9.820 19.144 2.471 1.00 49.44 87 LYS A N 1
ATOM 716 C CA . LYS A 1 87 ? 11.153 18.723 2.910 1.00 49.44 87 LYS A CA 1
ATOM 717 C C . LYS A 1 87 ? 11.893 18.332 1.626 1.00 49.44 87 LYS A C 1
ATOM 719 O O . LYS A 1 87 ? 11.411 17.446 0.916 1.00 49.44 87 LYS A O 1
ATOM 724 N N . LYS A 1 88 ? 12.967 19.047 1.270 1.00 41.97 88 LYS A N 1
ATOM 725 C CA . LYS A 1 88 ? 13.856 18.648 0.169 1.00 41.97 88 LYS A CA 1
ATOM 726 C C . LYS A 1 88 ? 14.229 17.190 0.438 1.00 41.97 88 LYS A C 1
ATOM 728 O O . LYS A 1 88 ? 14.817 16.893 1.472 1.00 41.97 88 LYS A O 1
ATOM 733 N N . ARG A 1 89 ? 13.792 16.276 -0.429 1.00 46.97 89 ARG A N 1
ATOM 734 C CA . ARG A 1 89 ? 14.423 14.963 -0.517 1.00 46.97 89 ARG A CA 1
ATOM 735 C C . ARG A 1 89 ? 15.771 15.264 -1.142 1.00 46.97 89 ARG A C 1
ATOM 737 O O . ARG A 1 89 ? 15.797 15.684 -2.298 1.00 46.97 89 ARG A O 1
ATOM 744 N N . ASP A 1 90 ? 16.835 15.167 -0.353 1.00 45.41 90 ASP A N 1
ATOM 745 C CA . ASP A 1 90 ? 18.175 15.185 -0.911 1.00 45.41 90 ASP A CA 1
ATOM 746 C C . ASP A 1 90 ? 18.226 14.061 -1.943 1.00 45.41 90 ASP A C 1
ATOM 748 O O . ASP A 1 90 ? 17.963 12.889 -1.668 1.00 45.41 90 ASP A O 1
ATOM 752 N N . GLN A 1 91 ? 18.399 14.494 -3.186 1.00 53.28 91 GLN A N 1
ATOM 753 C CA . GLN A 1 91 ? 18.694 13.653 -4.326 1.00 53.28 91 GLN A CA 1
ATOM 754 C C . GLN A 1 91 ? 19.944 12.835 -3.954 1.00 53.28 91 GLN A C 1
ATOM 756 O O . GLN A 1 91 ? 20.788 13.341 -3.222 1.00 53.28 91 GLN A O 1
ATOM 761 N N . TYR A 1 92 ? 20.037 11.594 -4.440 1.00 47.19 92 TYR A N 1
ATOM 762 C CA . TYR A 1 92 ? 21.069 10.581 -4.136 1.00 47.19 92 TYR A CA 1
ATOM 763 C C . TYR A 1 92 ? 20.795 9.674 -2.919 1.00 47.19 92 TYR A C 1
ATOM 765 O O . TYR A 1 92 ? 21.472 9.714 -1.900 1.00 47.19 92 TYR A O 1
ATOM 773 N N . THR A 1 93 ? 19.859 8.740 -3.073 1.00 39.75 93 THR A N 1
ATOM 774 C CA . THR A 1 93 ? 20.031 7.372 -2.543 1.00 39.75 93 THR A CA 1
ATOM 775 C C . THR A 1 93 ? 19.377 6.417 -3.532 1.00 39.75 93 THR A C 1
ATOM 777 O O . THR A 1 93 ? 18.195 6.098 -3.459 1.00 39.75 93 THR A O 1
ATOM 780 N N . LEU A 1 94 ? 20.161 6.066 -4.548 1.00 40.12 94 LEU A N 1
ATOM 781 C CA . LEU A 1 94 ? 19.903 4.981 -5.486 1.00 40.12 94 LEU A CA 1
ATOM 782 C C . LEU A 1 94 ? 21.014 3.948 -5.276 1.00 40.12 94 LEU A C 1
ATOM 784 O O . LEU A 1 94 ? 21.799 3.730 -6.182 1.00 40.12 94 LEU A O 1
ATOM 788 N N . PHE A 1 95 ? 21.117 3.399 -4.061 1.00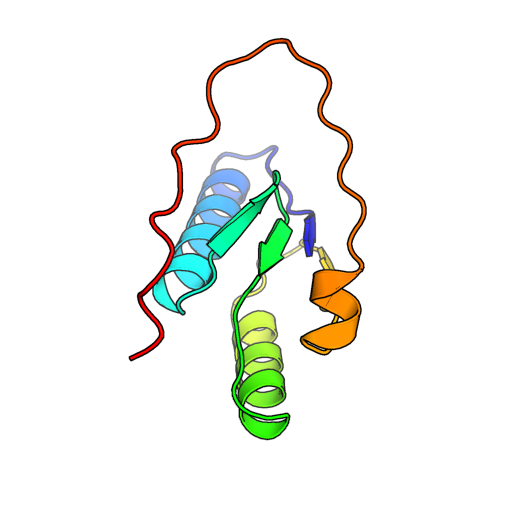 46.59 95 PHE A N 1
ATOM 789 C CA . PHE A 1 95 ? 21.838 2.166 -3.722 1.00 46.59 95 PHE A CA 1
ATOM 790 C C . PHE A 1 95 ? 21.207 1.574 -2.461 1.00 46.59 95 PHE A C 1
ATOM 792 O O . PHE A 1 95 ? 20.981 2.358 -1.509 1.00 46.59 95 PHE A O 1
#

Radius of gyration: 15.42 Å; Cα contacts (8 Å, |Δi|>4): 59; chains: 1; bounding box: 39×38×34 Å

Foldseek 3Di:
DKDFDDPDPVRVVLVVVLVVVCVVVPWDDPDVVDTDDDDPDDVRVVVVVVVSVVSADPPMDDDDDDDDPVVVVVDDDDDDPPDDDDPPPPPDDPD

Secondary structure (DSSP, 8-state):
-EE---SSHHHHHHHHHHHHHHHHTTPEEEETTEEE---SSHHHHHHHHHHHHHTPPTT-EE------HHHHHT------SSS-------S----